Protein AF-A0A5B8U436-F1 (afdb_monomer)

Foldseek 3Di:
DPDDDDPLLVLLVVQLVCCQPPADPVLCVVQVHPHSVSSSVSSVPDDSVCSVVSVVVRVLVVQVVDPDHDPVCPVVVVD

Sequence (79 aa):
MAPRVQAEDLDAYVLGLVLARVATQEHRASLGIAGHEAAQEYAFSLHPRERLGVLRALAGELLAADPVPPRALAGVLTG

Radius of gyration: 14.35 Å; Cα contacts (8 Å, |Δi|>4): 54; chains: 1; bounding box: 31×24×47 Å

Organism: NCBI:txid496014

Mean predicted aligned error: 4.8 Å

Solvent-accessible surface area (backbone atoms only — not comparable to full-atom values): 4712 Å² total; per-residue (Å²): 131,82,82,82,82,48,74,64,55,52,53,20,51,52,47,7,53,44,50,49,71,67,49,51,73,68,59,28,53,78,72,69,32,86,43,58,66,46,19,35,54,51,33,61,72,45,56,76,82,50,49,61,54,53,54,49,52,52,50,51,54,52,50,72,69,40,94,76,57,60,75,92,51,58,68,70,82,75,112

Structure (mmCIF, N/CA/C/O backbone):
data_AF-A0A5B8U436-F1
#
_entry.id   AF-A0A5B8U436-F1
#
loop_
_atom_site.group_PDB
_atom_site.id
_atom_site.type_symbol
_atom_site.label_atom_id
_atom_site.label_alt_id
_atom_site.label_comp_id
_atom_site.label_asym_id
_atom_site.label_entity_id
_atom_site.label_seq_id
_atom_site.pdbx_PDB_ins_code
_atom_site.Cartn_x
_atom_site.Cartn_y
_atom_site.Cartn_z
_atom_site.occupancy
_atom_site.B_iso_or_equiv
_atom_site.auth_seq_id
_atom_site.auth_comp_id
_atom_site.auth_asym_id
_atom_site.auth_atom_id
_atom_site.pdbx_PDB_model_num
ATOM 1 N N . MET A 1 1 ? 11.456 -2.704 -31.612 1.00 45.62 1 MET A N 1
ATOM 2 C CA . MET A 1 1 ? 10.509 -3.580 -30.886 1.00 45.62 1 MET A CA 1
ATOM 3 C C . MET A 1 1 ? 10.266 -2.953 -29.528 1.00 45.62 1 MET A C 1
ATOM 5 O O . MET A 1 1 ? 11.248 -2.634 -28.873 1.00 45.62 1 MET A O 1
ATOM 9 N N . ALA A 1 2 ? 9.015 -2.706 -29.137 1.00 53.47 2 ALA A N 1
ATOM 10 C CA . ALA A 1 2 ? 8.728 -2.238 -27.781 1.00 53.47 2 ALA A CA 1
ATOM 11 C C . ALA A 1 2 ? 9.060 -3.359 -26.774 1.00 53.47 2 ALA A C 1
ATOM 13 O O . ALA A 1 2 ? 8.823 -4.529 -27.102 1.00 53.4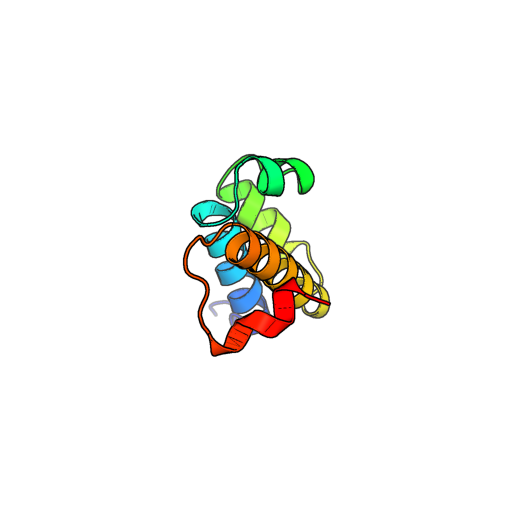7 2 ALA A O 1
ATOM 14 N N . PRO A 1 3 ? 9.624 -3.044 -25.594 1.00 62.12 3 PRO A N 1
ATOM 15 C CA . PRO A 1 3 ? 9.855 -4.049 -24.562 1.00 62.12 3 PRO A CA 1
ATOM 16 C C . PRO A 1 3 ? 8.519 -4.701 -24.185 1.00 62.12 3 PRO A C 1
ATOM 18 O O . PRO A 1 3 ? 7.510 -4.014 -24.017 1.00 62.12 3 PRO A O 1
ATOM 21 N N . ARG A 1 4 ? 8.487 -6.038 -24.099 1.00 71.19 4 ARG A N 1
ATOM 22 C CA . ARG A 1 4 ? 7.309 -6.736 -23.573 1.00 71.19 4 ARG A CA 1
ATOM 23 C C . ARG A 1 4 ? 7.262 -6.491 -22.072 1.00 71.19 4 ARG A C 1
ATOM 25 O O . ARG A 1 4 ? 8.136 -6.967 -21.360 1.00 71.19 4 ARG A O 1
ATOM 32 N N . VAL A 1 5 ? 6.242 -5.764 -21.632 1.00 76.56 5 VAL A N 1
ATOM 33 C CA . VAL A 1 5 ? 5.902 -5.628 -20.214 1.00 76.56 5 VAL A CA 1
ATOM 34 C C . VAL A 1 5 ? 5.607 -7.020 -19.659 1.00 76.56 5 VAL A C 1
ATOM 36 O O . VAL A 1 5 ? 4.800 -7.755 -20.239 1.00 76.56 5 VAL A O 1
ATOM 39 N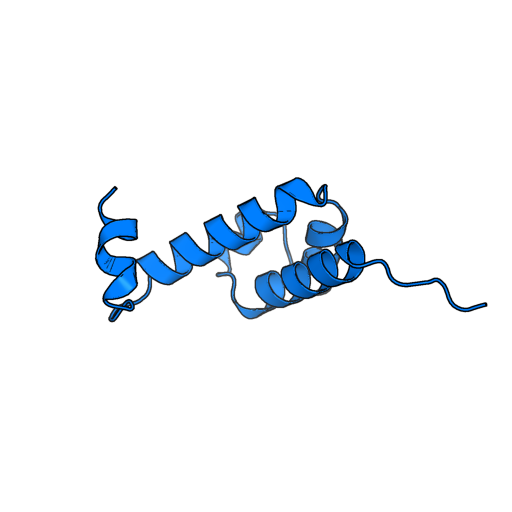 N . GLN A 1 6 ? 6.278 -7.399 -18.575 1.00 85.56 6 GLN A N 1
ATOM 40 C CA . GLN A 1 6 ? 6.025 -8.661 -17.885 1.00 85.56 6 GLN A CA 1
ATOM 41 C C . GLN A 1 6 ? 4.873 -8.482 -16.891 1.00 85.56 6 GLN A C 1
ATOM 43 O O . GLN A 1 6 ? 4.617 -7.376 -16.420 1.00 85.56 6 GLN A O 1
ATOM 48 N N . ALA A 1 7 ? 4.167 -9.566 -16.551 1.00 87.38 7 ALA A N 1
ATOM 49 C CA . ALA A 1 7 ? 3.090 -9.509 -15.553 1.00 87.38 7 ALA A CA 1
ATOM 50 C C . ALA A 1 7 ? 3.594 -8.935 -14.215 1.00 87.38 7 AL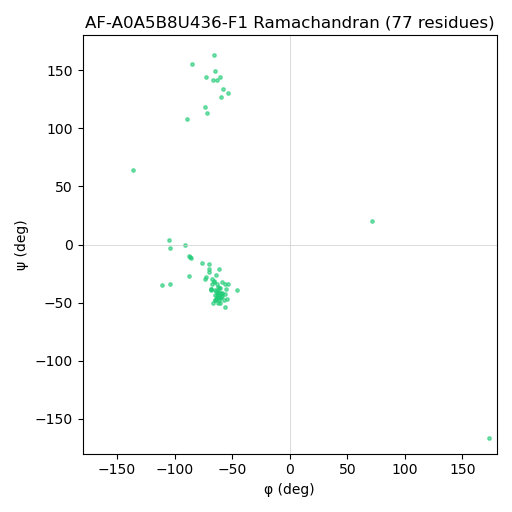A A C 1
ATOM 52 O O . ALA A 1 7 ? 2.941 -8.098 -13.603 1.00 87.38 7 ALA A O 1
ATOM 53 N N . GLU A 1 8 ? 4.819 -9.294 -13.840 1.00 89.75 8 GLU A N 1
ATOM 54 C CA . GLU A 1 8 ? 5.479 -8.796 -12.638 1.00 89.75 8 GLU A CA 1
ATOM 55 C C . GLU A 1 8 ? 5.707 -7.274 -12.684 1.00 89.75 8 GLU A C 1
ATOM 57 O O . GLU A 1 8 ? 5.607 -6.610 -11.655 1.00 89.75 8 GLU A O 1
ATOM 62 N N . ASP A 1 9 ? 5.964 -6.683 -13.852 1.00 92.50 9 ASP A N 1
ATOM 63 C CA . ASP A 1 9 ? 6.120 -5.227 -13.972 1.00 92.50 9 ASP A CA 1
ATOM 64 C C . ASP A 1 9 ? 4.791 -4.502 -13.704 1.00 92.50 9 ASP A C 1
ATOM 66 O O . ASP A 1 9 ? 4.770 -3.419 -13.117 1.00 92.50 9 ASP A O 1
ATOM 70 N N . LEU A 1 10 ? 3.665 -5.116 -14.089 1.00 94.38 10 LEU A N 1
ATOM 71 C CA . LEU A 1 10 ? 2.329 -4.596 -13.793 1.00 94.38 10 LEU A CA 1
ATOM 72 C C . LEU A 1 10 ? 2.019 -4.675 -12.294 1.00 94.38 10 LEU A C 1
ATOM 74 O O . LEU A 1 10 ? 1.455 -3.729 -11.745 1.00 94.38 10 LEU A O 1
ATOM 78 N N . ASP A 1 11 ? 2.432 -5.752 -11.622 1.00 95.12 11 ASP A N 1
ATOM 79 C CA . ASP A 1 11 ? 2.265 -5.893 -10.172 1.00 95.12 11 ASP A CA 1
ATOM 80 C C . ASP A 1 11 ? 3.038 -4.808 -9.412 1.00 95.12 11 ASP A C 1
ATOM 82 O O . ASP A 1 11 ? 2.504 -4.196 -8.484 1.00 95.12 11 ASP A O 1
ATOM 86 N N . ALA A 1 12 ? 4.283 -4.534 -9.824 1.00 96.50 12 ALA A N 1
ATOM 87 C CA . ALA A 1 12 ? 5.087 -3.447 -9.262 1.00 96.50 12 ALA A CA 1
ATOM 88 C C . ALA A 1 12 ? 4.419 -2.087 -9.491 1.00 96.50 12 ALA A C 1
ATOM 90 O O . ALA A 1 12 ? 4.246 -1.315 -8.548 1.00 96.50 12 ALA A O 1
ATOM 91 N N . TYR A 1 13 ? 3.976 -1.826 -10.722 1.00 96.31 13 TYR A N 1
ATOM 92 C CA . TYR A 1 13 ? 3.297 -0.585 -11.076 1.00 96.31 13 TYR A CA 1
ATOM 93 C C . TYR A 1 13 ? 2.048 -0.338 -10.219 1.00 96.31 13 TYR A C 1
ATOM 95 O O . TYR A 1 13 ? 1.865 0.755 -9.670 1.00 96.31 13 TYR A O 1
ATOM 103 N N . VAL A 1 14 ? 1.195 -1.358 -10.072 1.00 96.88 14 VAL A N 1
ATOM 104 C CA . VAL A 1 14 ? -0.027 -1.275 -9.263 1.00 96.88 14 VAL A CA 1
ATOM 105 C C . VAL A 1 14 ? 0.309 -1.079 -7.789 1.00 96.88 14 VAL A C 1
ATOM 107 O O . VAL A 1 14 ? -0.296 -0.220 -7.148 1.00 96.88 14 VAL A O 1
ATOM 110 N N . LEU A 1 15 ? 1.290 -1.807 -7.249 1.00 97.56 15 LEU A N 1
ATOM 111 C CA . LEU A 1 15 ? 1.722 -1.621 -5.864 1.00 97.56 15 LEU A CA 1
ATOM 112 C C . LEU A 1 15 ? 2.219 -0.189 -5.621 1.00 97.56 15 LEU A C 1
ATOM 114 O O . LEU A 1 15 ? 1.794 0.441 -4.653 1.00 97.56 15 LEU A O 1
ATOM 118 N N . GLY A 1 16 ? 3.043 0.359 -6.517 1.00 97.81 16 GLY A N 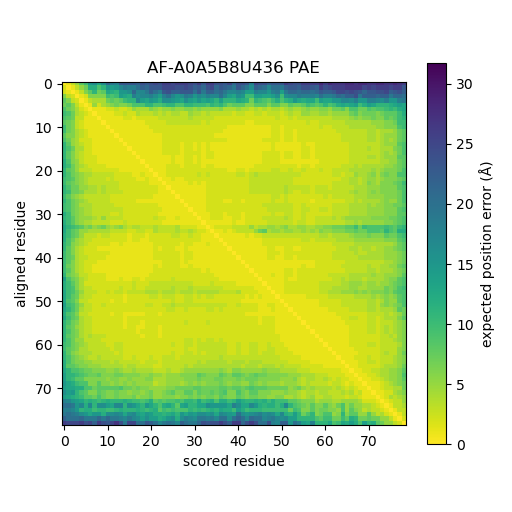1
ATOM 119 C CA . GLY A 1 16 ? 3.518 1.740 -6.430 1.00 97.81 16 GLY A CA 1
ATOM 120 C C . GLY A 1 16 ? 2.371 2.758 -6.453 1.00 97.81 16 GLY A C 1
ATOM 121 O O . GLY A 1 16 ? 2.346 3.688 -5.644 1.00 97.81 16 GLY A O 1
ATOM 122 N N . LEU A 1 17 ? 1.361 2.552 -7.311 1.00 97.69 17 LEU A N 1
ATOM 123 C CA . LEU A 1 17 ? 0.156 3.390 -7.340 1.00 97.69 17 LEU A CA 1
ATOM 124 C C . LEU A 1 17 ? -0.623 3.333 -6.021 1.00 97.69 17 LEU A C 1
ATOM 126 O O . LEU A 1 17 ? -1.075 4.369 -5.529 1.00 97.69 17 LEU A O 1
ATOM 130 N N . VAL A 1 18 ? -0.803 2.132 -5.472 1.00 97.00 18 VAL A N 1
ATOM 131 C CA . VAL A 1 18 ? -1.533 1.912 -4.220 1.00 97.00 18 VAL A CA 1
ATOM 132 C C . VAL A 1 18 ? -0.791 2.561 -3.053 1.00 97.00 18 VAL A C 1
ATOM 134 O O . VAL A 1 18 ? -1.399 3.327 -2.309 1.00 97.00 18 VAL A O 1
ATOM 137 N N . LEU A 1 19 ? 0.522 2.352 -2.929 1.00 97.38 19 LEU A N 1
ATOM 138 C CA . LEU A 1 19 ? 1.341 2.975 -1.884 1.00 97.38 19 LEU A CA 1
ATOM 139 C C . LEU A 1 19 ? 1.302 4.505 -1.967 1.00 97.38 19 LEU A C 1
ATOM 141 O O . LEU A 1 19 ? 1.141 5.182 -0.954 1.00 97.38 19 LEU A O 1
ATOM 145 N N . ALA A 1 20 ? 1.381 5.071 -3.172 1.00 96.31 20 ALA A N 1
ATOM 146 C CA . ALA A 1 20 ? 1.337 6.518 -3.347 1.00 96.31 20 ALA A CA 1
ATOM 147 C C . ALA A 1 20 ? -0.012 7.143 -2.948 1.00 96.31 20 ALA A C 1
ATOM 149 O O . ALA A 1 20 ? -0.043 8.294 -2.518 1.00 96.31 20 ALA A O 1
ATOM 150 N N . ARG A 1 21 ? -1.126 6.419 -3.128 1.00 95.44 21 ARG A N 1
ATOM 151 C CA . ARG A 1 21 ? -2.486 6.974 -2.995 1.00 95.44 21 ARG A CA 1
ATOM 152 C C . ARG A 1 21 ? -3.205 6.588 -1.711 1.00 95.44 21 ARG A C 1
ATOM 154 O O . ARG A 1 21 ? -4.018 7.367 -1.230 1.00 95.44 21 ARG A O 1
ATOM 161 N N . VAL A 1 22 ? -2.959 5.382 -1.216 1.00 95.00 22 VAL A N 1
ATOM 162 C CA . VAL A 1 22 ? -3.773 4.753 -0.170 1.00 95.00 22 VAL A CA 1
ATOM 163 C C . VAL A 1 22 ? -3.006 4.641 1.140 1.00 95.00 22 VAL A C 1
ATOM 165 O O . VAL A 1 22 ? -3.606 4.789 2.200 1.00 95.00 22 VAL A O 1
ATOM 168 N N . ALA A 1 23 ? -1.689 4.415 1.088 1.00 94.38 23 ALA A N 1
ATOM 169 C CA . ALA A 1 23 ? -0.900 4.322 2.309 1.00 94.38 23 ALA A CA 1
ATOM 170 C C . ALA A 1 23 ? -0.967 5.623 3.116 1.00 94.38 23 ALA A C 1
ATOM 172 O O . ALA A 1 23 ? -1.000 6.727 2.562 1.00 94.38 23 ALA A O 1
ATOM 173 N N . THR A 1 24 ? -0.971 5.495 4.439 1.00 91.50 24 THR A N 1
ATOM 174 C CA . THR A 1 24 ? -0.869 6.649 5.333 1.00 91.50 24 THR A CA 1
ATOM 175 C C . THR A 1 24 ? 0.504 7.307 5.178 1.00 91.50 24 THR A C 1
ATOM 177 O O . THR A 1 24 ? 1.450 6.723 4.643 1.00 91.50 24 THR A O 1
ATOM 180 N N . GLN A 1 25 ? 0.638 8.550 5.644 1.00 91.81 25 GLN A N 1
ATOM 181 C CA . GLN A 1 25 ? 1.942 9.215 5.646 1.00 91.81 25 GLN A CA 1
ATOM 182 C C . GLN A 1 25 ? 2.964 8.464 6.514 1.00 91.81 25 GLN A C 1
ATOM 184 O O . GLN A 1 25 ? 4.126 8.376 6.128 1.00 91.81 25 GLN A O 1
ATOM 189 N N . GLU A 1 26 ? 2.530 7.901 7.641 1.00 90.81 26 GLU A N 1
ATOM 190 C CA . GLU A 1 26 ? 3.377 7.123 8.548 1.00 90.81 26 GLU A CA 1
ATOM 191 C C . GLU A 1 26 ? 3.891 5.836 7.890 1.00 90.81 26 GLU A C 1
ATOM 193 O O . GLU A 1 26 ? 5.097 5.597 7.887 1.00 90.81 26 GLU A O 1
ATOM 198 N N . HIS A 1 27 ? 3.012 5.064 7.241 1.00 92.94 27 HIS A N 1
ATOM 199 C CA . HIS A 1 27 ? 3.414 3.854 6.517 1.00 92.94 27 HIS A CA 1
ATOM 200 C C . HIS A 1 27 ? 4.373 4.171 5.365 1.00 92.94 27 HIS A C 1
ATOM 202 O O . HIS A 1 27 ? 5.371 3.490 5.158 1.00 92.94 27 HIS A O 1
ATOM 208 N N . ARG A 1 28 ? 4.123 5.252 4.614 1.00 94.56 28 ARG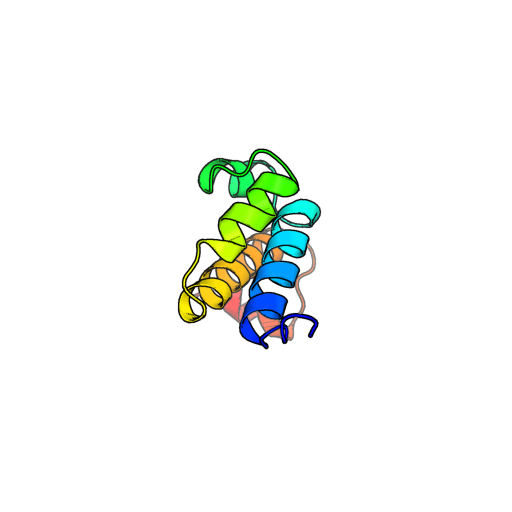 A N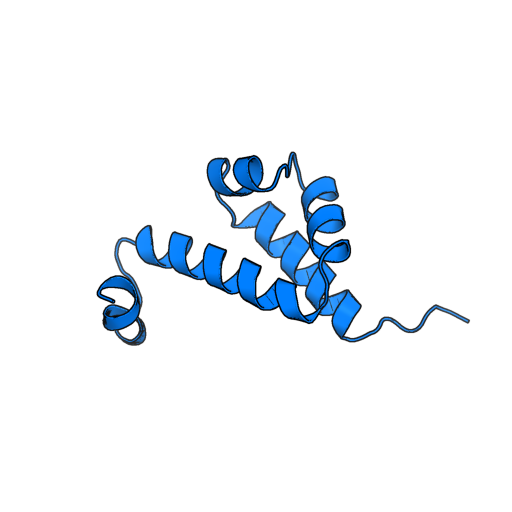 1
ATOM 209 C CA . ARG A 1 28 ? 5.076 5.684 3.582 1.00 94.56 28 ARG A CA 1
ATOM 210 C C . ARG A 1 28 ? 6.429 6.063 4.183 1.00 94.56 28 ARG A C 1
ATOM 212 O O . ARG A 1 28 ? 7.455 5.702 3.615 1.00 94.56 28 ARG A O 1
ATOM 219 N N . ALA A 1 29 ? 6.445 6.751 5.323 1.00 94.00 29 ALA A N 1
ATOM 220 C CA . ALA A 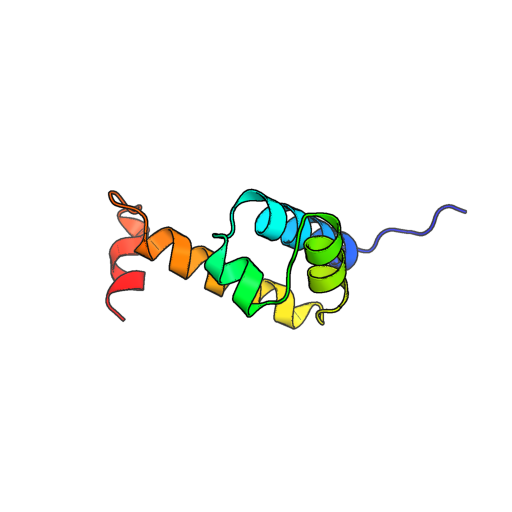1 29 ? 7.682 7.146 5.987 1.00 94.00 29 ALA A CA 1
ATOM 221 C C . ALA A 1 29 ? 8.493 5.939 6.490 1.00 94.00 29 ALA A C 1
ATOM 223 O O . ALA A 1 29 ? 9.711 5.936 6.325 1.00 94.00 29 ALA A O 1
ATOM 224 N N . SER A 1 30 ? 7.844 4.899 7.031 1.00 93.56 30 SER A N 1
ATOM 225 C CA . SER A 1 30 ? 8.533 3.674 7.475 1.00 93.56 30 SER A CA 1
ATOM 226 C C . SER A 1 30 ? 9.192 2.907 6.320 1.00 93.56 30 SER A C 1
ATOM 228 O O . SER A 1 30 ? 10.208 2.243 6.521 1.00 93.56 30 SER A O 1
ATOM 230 N N . LEU A 1 31 ? 8.661 3.059 5.103 1.00 93.69 31 LEU A N 1
ATOM 231 C CA . LEU A 1 31 ? 9.217 2.509 3.865 1.00 93.69 31 LEU A CA 1
ATOM 232 C C . LEU A 1 31 ? 10.188 3.460 3.139 1.00 93.69 31 LEU A C 1
ATOM 234 O O . LEU A 1 31 ? 10.701 3.111 2.079 1.00 93.69 31 LEU A O 1
ATOM 238 N N . GLY A 1 32 ? 10.432 4.666 3.666 1.00 95.25 32 GLY A N 1
ATOM 239 C CA . GLY A 1 32 ? 11.278 5.675 3.016 1.00 95.25 32 GLY A CA 1
ATOM 240 C C . GLY A 1 32 ? 10.662 6.317 1.763 1.00 95.25 32 GLY A C 1
ATOM 241 O O . GLY A 1 32 ? 11.378 6.878 0.937 1.00 95.25 32 GLY A O 1
ATOM 242 N N . ILE A 1 33 ? 9.339 6.254 1.599 1.00 97.00 33 ILE A N 1
ATOM 243 C CA . ILE A 1 33 ? 8.617 6.749 0.422 1.00 97.00 33 ILE A CA 1
ATOM 244 C C . ILE A 1 33 ? 8.227 8.221 0.618 1.00 97.00 33 ILE A C 1
ATOM 246 O O . ILE A 1 33 ? 7.295 8.551 1.353 1.00 97.00 33 ILE A O 1
ATOM 250 N N . ALA A 1 34 ? 8.899 9.118 -0.103 1.00 92.38 34 ALA A N 1
ATOM 251 C CA . ALA A 1 34 ? 8.659 10.564 -0.024 1.00 92.38 34 ALA A CA 1
ATOM 252 C C . ALA A 1 34 ? 7.548 11.083 -0.962 1.00 92.38 34 ALA A C 1
ATOM 254 O O . ALA A 1 34 ? 7.138 12.238 -0.863 1.00 92.38 34 ALA A O 1
ATOM 255 N N . GLY A 1 35 ? 7.047 10.257 -1.883 1.00 90.12 35 GLY A N 1
ATOM 256 C CA . GLY A 1 35 ? 6.083 10.689 -2.891 1.00 90.12 35 GLY A CA 1
ATOM 257 C C . GLY A 1 35 ? 5.793 9.613 -3.929 1.00 90.12 35 GLY A C 1
ATOM 258 O O . GLY A 1 35 ? 6.132 8.447 -3.743 1.00 90.12 35 GLY A O 1
ATOM 259 N N . HIS A 1 36 ? 5.151 10.011 -5.027 1.00 93.75 36 HIS A N 1
ATOM 260 C CA . HIS A 1 36 ? 4.702 9.077 -6.060 1.00 93.75 36 HIS A CA 1
ATOM 261 C C . HIS A 1 36 ? 5.852 8.332 -6.746 1.00 93.75 36 HIS A C 1
ATOM 263 O O . HIS A 1 36 ? 5.785 7.118 -6.903 1.00 93.75 36 HIS A O 1
ATOM 269 N N . GLU A 1 37 ? 6.902 9.054 -7.135 1.00 96.69 37 GLU A N 1
ATOM 270 C CA . GLU A 1 37 ? 8.077 8.481 -7.800 1.00 96.69 37 GLU A CA 1
ATOM 271 C C . GLU A 1 37 ? 8.795 7.482 -6.888 1.00 96.69 37 GLU A C 1
ATOM 273 O O . GLU A 1 37 ? 8.940 6.319 -7.252 1.00 96.69 37 GLU A O 1
ATOM 278 N N . ALA A 1 38 ? 9.082 7.877 -5.644 1.00 97.50 38 ALA A N 1
ATOM 279 C CA . ALA A 1 38 ? 9.677 6.993 -4.641 1.00 97.50 38 ALA A CA 1
ATOM 280 C C . ALA A 1 38 ? 8.824 5.739 -4.357 1.00 97.50 38 ALA A C 1
ATOM 282 O O . ALA A 1 38 ? 9.364 4.675 -4.071 1.00 97.50 38 ALA A O 1
ATOM 283 N N . ALA A 1 39 ? 7.491 5.830 -4.449 1.00 97.69 39 ALA A N 1
ATOM 284 C CA . ALA A 1 39 ? 6.614 4.671 -4.277 1.00 97.69 39 ALA A CA 1
ATOM 285 C C . ALA A 1 39 ? 6.756 3.671 -5.434 1.00 97.69 39 ALA A C 1
ATOM 287 O O . ALA A 1 39 ? 6.722 2.460 -5.210 1.00 97.69 39 ALA A O 1
ATOM 288 N N . GLN A 1 40 ? 6.920 4.175 -6.662 1.00 97.94 40 GLN A N 1
ATOM 289 C CA . GLN A 1 40 ? 7.192 3.340 -7.829 1.00 97.94 40 GLN A CA 1
ATOM 290 C C . GLN A 1 40 ? 8.572 2.695 -7.711 1.00 97.94 40 GLN A C 1
ATOM 292 O O . GLN A 1 40 ? 8.677 1.476 -7.806 1.00 97.94 40 GLN A O 1
ATOM 297 N N . GLU A 1 41 ? 9.610 3.478 -7.419 1.00 97.94 41 GLU A N 1
ATOM 298 C CA . GLU A 1 41 ? 10.970 2.962 -7.220 1.00 97.94 41 GLU A CA 1
ATOM 299 C C . GLU A 1 41 ? 11.009 1.866 -6.152 1.00 97.94 41 GLU A C 1
ATOM 301 O O . GLU A 1 41 ? 11.542 0.782 -6.396 1.00 97.94 41 GLU A O 1
ATOM 306 N N . TYR A 1 42 ? 10.362 2.105 -5.009 1.00 97.81 42 TYR A N 1
ATOM 307 C CA . TYR A 1 42 ? 10.214 1.112 -3.952 1.00 97.81 42 TYR A CA 1
ATOM 308 C C . TYR A 1 42 ? 9.561 -0.174 -4.477 1.00 97.81 42 TYR A C 1
ATOM 310 O O . TYR A 1 42 ? 10.140 -1.252 -4.353 1.00 97.81 42 TYR A O 1
ATOM 318 N N . ALA A 1 43 ? 8.397 -0.088 -5.125 1.00 97.50 43 ALA A N 1
ATOM 319 C CA . ALA A 1 43 ? 7.683 -1.267 -5.615 1.00 97.50 43 ALA A CA 1
ATOM 320 C C . ALA A 1 43 ? 8.469 -2.067 -6.674 1.00 97.50 43 ALA A C 1
ATOM 322 O O . ALA A 1 43 ? 8.422 -3.302 -6.675 1.00 97.50 43 ALA A O 1
ATOM 323 N N . PHE A 1 44 ? 9.217 -1.380 -7.544 1.00 97.00 44 PHE A N 1
ATOM 324 C CA . PHE A 1 44 ? 10.084 -2.005 -8.546 1.00 97.00 44 PHE A CA 1
ATOM 325 C C . PHE A 1 44 ? 11.354 -2.615 -7.940 1.00 97.00 44 PHE A C 1
ATOM 327 O O . PHE A 1 44 ? 11.838 -3.619 -8.459 1.00 97.00 44 PHE A O 1
ATOM 334 N N . SER A 1 45 ? 11.860 -2.068 -6.830 1.00 97.00 45 SER A N 1
ATOM 335 C CA . SER A 1 45 ? 13.022 -2.617 -6.115 1.00 97.00 45 SER A CA 1
ATOM 336 C C . SER A 1 45 ? 12.740 -3.945 -5.403 1.00 97.00 45 SER A C 1
ATOM 338 O O . SER A 1 45 ? 13.663 -4.722 -5.163 1.00 97.00 45 SER A O 1
ATOM 340 N N . LEU A 1 46 ? 11.472 -4.223 -5.082 1.00 96.75 46 LEU A N 1
ATOM 341 C CA . LEU A 1 46 ? 11.066 -5.457 -4.415 1.00 96.75 46 LEU A CA 1
ATOM 342 C C . LEU A 1 46 ? 11.140 -6.656 -5.358 1.00 96.75 46 LEU A C 1
ATOM 344 O O . LEU A 1 46 ? 10.728 -6.583 -6.525 1.00 96.75 46 LEU A O 1
ATOM 348 N N . HIS A 1 47 ? 11.522 -7.809 -4.808 1.00 95.94 47 HIS A N 1
ATOM 349 C CA . HIS A 1 47 ? 11.355 -9.069 -5.514 1.00 95.94 47 HIS A CA 1
ATOM 350 C C . HIS A 1 47 ? 9.853 -9.324 -5.749 1.00 95.94 47 HIS A C 1
ATOM 352 O O . HIS A 1 47 ? 9.050 -9.104 -4.837 1.00 95.94 47 HIS A O 1
ATOM 358 N N . PRO A 1 48 ? 9.437 -9.878 -6.907 1.00 93.62 48 PRO A N 1
ATOM 359 C CA . PRO A 1 48 ? 8.028 -10.174 -7.193 1.00 93.62 48 PRO A CA 1
ATOM 360 C C . PRO A 1 48 ? 7.250 -10.866 -6.057 1.00 93.62 48 PRO A C 1
ATOM 362 O O . PRO A 1 48 ? 6.112 -10.506 -5.766 1.00 93.62 48 PRO A O 1
ATOM 365 N N . ARG A 1 49 ? 7.886 -11.803 -5.340 1.00 92.81 49 ARG A N 1
ATOM 366 C CA . ARG A 1 49 ? 7.289 -12.542 -4.216 1.00 92.81 49 ARG A CA 1
ATOM 367 C C . ARG A 1 49 ? 7.046 -11.705 -2.952 1.00 92.81 49 ARG A C 1
ATOM 369 O O . ARG A 1 49 ? 6.234 -12.093 -2.121 1.00 92.81 49 ARG A O 1
ATOM 376 N N . GLU A 1 50 ? 7.744 -10.585 -2.792 1.00 94.69 50 GLU A N 1
ATOM 377 C CA . GLU A 1 50 ? 7.674 -9.719 -1.604 1.00 94.69 50 GLU A CA 1
ATOM 378 C C . GLU A 1 50 ? 6.550 -8.684 -1.721 1.00 94.69 50 GLU A C 1
ATOM 380 O O . GLU A 1 50 ? 5.957 -8.283 -0.720 1.00 94.69 50 GLU A O 1
ATOM 385 N N . ARG A 1 51 ? 6.190 -8.310 -2.954 1.00 95.31 51 ARG A N 1
ATOM 386 C CA . ARG A 1 51 ? 5.179 -7.286 -3.265 1.00 95.31 51 ARG A CA 1
ATOM 387 C C . ARG A 1 51 ? 3.822 -7.587 -2.641 1.00 95.31 51 ARG A C 1
ATOM 389 O O . ARG A 1 51 ? 3.187 -6.706 -2.064 1.00 95.31 51 ARG A O 1
ATOM 396 N N . LEU A 1 52 ? 3.398 -8.849 -2.699 1.00 92.69 52 LEU A N 1
ATOM 397 C CA . LEU A 1 52 ? 2.136 -9.277 -2.099 1.00 92.69 52 LEU A CA 1
ATOM 398 C C . LEU A 1 52 ? 2.155 -9.167 -0.567 1.00 92.69 52 LEU A C 1
ATOM 400 O O . LEU A 1 52 ? 1.119 -8.901 0.037 1.00 92.69 52 LEU A O 1
ATOM 404 N N . GLY A 1 53 ? 3.319 -9.354 0.061 1.00 93.56 53 GLY A N 1
ATOM 405 C CA . GLY A 1 53 ? 3.498 -9.153 1.499 1.00 93.56 53 GLY A CA 1
ATOM 406 C C . GLY A 1 53 ? 3.278 -7.696 1.896 1.00 93.56 53 GLY A C 1
ATOM 407 O O . GLY A 1 53 ? 2.492 -7.430 2.801 1.00 93.56 53 GLY A O 1
ATOM 408 N N . VAL A 1 54 ? 3.882 -6.761 1.158 1.00 94.94 54 VAL A N 1
ATOM 409 C CA . VAL A 1 54 ? 3.687 -5.317 1.378 1.00 94.94 54 VAL A CA 1
ATOM 410 C C . VAL A 1 54 ? 2.225 -4.919 1.189 1.00 94.94 54 VAL A C 1
ATOM 412 O O . VAL A 1 54 ? 1.655 -4.245 2.043 1.00 94.94 54 VAL A O 1
ATOM 415 N N . LEU A 1 55 ? 1.581 -5.387 0.114 1.00 94.44 55 LEU A N 1
ATOM 416 C CA . LEU A 1 55 ? 0.165 -5.102 -0.127 1.00 94.44 55 LEU A CA 1
ATOM 417 C C . LEU A 1 55 ? -0.727 -5.607 1.018 1.00 94.44 55 LEU A C 1
ATOM 419 O O . LEU A 1 55 ? -1.656 -4.915 1.426 1.00 94.44 55 LEU A O 1
ATOM 423 N N . ARG A 1 56 ? -0.450 -6.807 1.542 1.00 93.44 56 ARG A N 1
ATOM 424 C CA . ARG A 1 56 ? -1.200 -7.391 2.663 1.00 93.44 56 ARG A CA 1
ATOM 425 C C . ARG A 1 56 ? -0.970 -6.644 3.971 1.00 93.44 56 ARG A C 1
ATOM 427 O O . ARG A 1 56 ? -1.929 -6.471 4.713 1.00 93.44 56 ARG A O 1
ATOM 434 N N . ALA A 1 57 ? 0.255 -6.190 4.233 1.00 92.38 57 ALA A N 1
ATOM 435 C CA . ALA A 1 57 ? 0.558 -5.362 5.397 1.00 92.38 57 ALA A CA 1
ATOM 436 C C . ALA A 1 57 ? -0.248 -4.057 5.355 1.00 92.38 57 ALA A C 1
ATOM 438 O O . ALA A 1 57 ? -0.996 -3.767 6.286 1.00 92.38 57 ALA A O 1
ATOM 439 N N . LEU A 1 58 ? -0.209 -3.351 4.220 1.00 94.69 58 LEU A N 1
ATOM 440 C CA . LEU A 1 58 ? -1.011 -2.148 4.022 1.00 94.69 58 LEU A CA 1
ATOM 441 C C . LEU A 1 58 ? -2.516 -2.431 4.158 1.00 94.69 58 LEU A C 1
ATOM 443 O O . LEU A 1 58 ? -3.230 -1.681 4.815 1.00 94.69 58 LEU A O 1
ATOM 447 N N . ALA A 1 59 ? -3.016 -3.514 3.558 1.00 92.69 59 ALA A N 1
ATOM 448 C CA . ALA A 1 59 ? -4.423 -3.889 3.675 1.00 92.69 59 ALA A CA 1
ATOM 449 C C . ALA A 1 59 ? -4.834 -4.163 5.132 1.00 92.69 59 ALA A C 1
ATOM 451 O O . ALA A 1 59 ? -5.937 -3.791 5.522 1.00 92.69 59 ALA A O 1
ATOM 452 N N . GLY A 1 60 ? -3.958 -4.776 5.932 1.00 91.62 60 GLY A N 1
ATOM 453 C CA . GLY A 1 60 ? -4.179 -4.992 7.362 1.00 91.62 60 GLY A CA 1
ATOM 454 C C . GLY A 1 60 ? -4.280 -3.682 8.140 1.00 91.62 60 GLY A C 1
ATOM 455 O O . GLY A 1 60 ? -5.201 -3.517 8.934 1.00 91.62 60 GLY A O 1
ATOM 456 N N . GLU A 1 61 ? -3.398 -2.722 7.862 1.00 91.00 61 GLU A N 1
ATOM 457 C CA . GLU A 1 61 ? -3.454 -1.389 8.475 1.00 91.00 61 GLU A CA 1
ATOM 458 C C . GLU A 1 61 ? -4.740 -0.640 8.113 1.00 91.00 61 GLU A C 1
ATOM 460 O O . GLU A 1 61 ? -5.402 -0.079 8.985 1.00 91.00 61 GLU A O 1
ATOM 465 N N . LEU A 1 62 ? -5.133 -0.670 6.836 1.00 91.69 62 LEU A N 1
ATOM 466 C CA . LEU A 1 62 ? -6.378 -0.052 6.374 1.00 91.69 62 LEU A CA 1
ATOM 467 C C . LEU A 1 62 ? -7.599 -0.704 7.018 1.00 91.69 62 LEU A C 1
ATOM 469 O O . LEU A 1 62 ? -8.516 -0.002 7.431 1.00 91.69 62 LEU A O 1
ATOM 473 N N . LEU A 1 63 ? -7.599 -2.034 7.128 1.00 91.94 63 LEU A N 1
ATOM 474 C CA . LEU A 1 63 ? -8.671 -2.776 7.780 1.00 91.94 63 LEU A CA 1
ATOM 475 C C . LEU A 1 63 ? -8.763 -2.435 9.272 1.00 91.94 63 LEU A C 1
ATOM 477 O O . LEU A 1 63 ? -9.8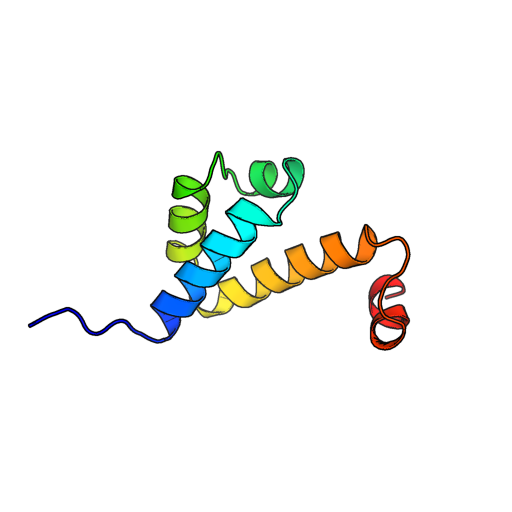64 -2.291 9.789 1.00 91.94 63 LEU A O 1
ATOM 481 N N . ALA A 1 64 ? -7.627 -2.289 9.958 1.00 88.94 64 ALA A N 1
ATOM 482 C CA . ALA A 1 64 ? -7.585 -1.921 11.372 1.00 88.94 64 ALA A CA 1
ATOM 483 C C . ALA A 1 64 ? -8.063 -0.481 11.622 1.00 88.94 64 ALA A C 1
ATOM 485 O O . ALA A 1 64 ? -8.612 -0.190 12.684 1.00 88.94 64 ALA A O 1
ATOM 486 N N . ALA A 1 65 ? -7.867 0.413 10.650 1.00 88.88 65 ALA A N 1
ATOM 487 C CA . ALA A 1 65 ? -8.330 1.796 10.703 1.00 88.88 65 ALA A CA 1
ATOM 48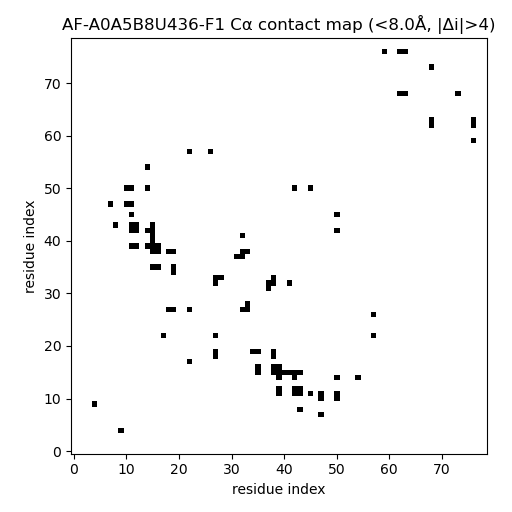8 C C . ALA A 1 65 ? -9.784 1.985 10.224 1.00 88.88 65 ALA A C 1
ATOM 490 O O . ALA A 1 65 ? -10.346 3.066 10.412 1.00 88.88 65 ALA A O 1
ATOM 491 N N . ASP A 1 66 ? -10.395 0.974 9.597 1.00 90.81 66 ASP A N 1
ATOM 492 C CA . ASP A 1 66 ? -11.767 1.042 9.096 1.00 90.81 66 ASP A CA 1
ATOM 493 C C . ASP A 1 66 ? -12.765 0.980 10.270 1.00 90.81 66 ASP A C 1
ATOM 495 O O . ASP A 1 66 ? -12.805 -0.020 10.989 1.00 90.81 66 ASP A O 1
ATOM 499 N N . PRO A 1 67 ? -13.599 2.016 10.493 1.00 87.94 67 PRO A N 1
ATOM 500 C CA . PRO A 1 67 ? -14.603 1.997 11.554 1.00 87.94 67 PRO A CA 1
ATOM 501 C C . PRO A 1 67 ? -15.755 1.016 11.282 1.00 87.94 67 PRO A C 1
ATOM 503 O O . PRO A 1 67 ? -16.512 0.695 12.201 1.00 87.94 67 PRO A O 1
ATOM 506 N N . VAL A 1 68 ? -15.931 0.563 10.036 1.00 92.25 68 VAL A N 1
ATOM 507 C CA . VAL A 1 68 ? -16.994 -0.363 9.624 1.00 92.25 68 VAL A CA 1
ATOM 508 C C . VAL A 1 68 ? -16.409 -1.438 8.695 1.00 92.25 68 VAL A C 1
ATOM 510 O O . VAL A 1 68 ? -16.809 -1.538 7.530 1.00 92.25 68 VAL A O 1
ATOM 513 N N . PRO A 1 69 ? -15.487 -2.284 9.195 1.00 88.38 69 PRO A N 1
ATOM 514 C CA . PRO A 1 69 ? -14.810 -3.253 8.353 1.00 88.38 69 PRO A CA 1
ATOM 515 C C . PRO A 1 69 ? -15.813 -4.282 7.805 1.00 88.38 69 PRO A C 1
ATOM 517 O O . PRO A 1 69 ? -16.798 -4.629 8.477 1.00 88.38 69 PRO A O 1
ATOM 520 N N . PRO A 1 70 ? -15.583 -4.831 6.597 1.00 90.50 70 PRO A N 1
ATOM 521 C CA . PRO A 1 70 ? -16.442 -5.866 6.041 1.00 90.50 70 PRO A CA 1
ATOM 522 C C . PRO A 1 70 ? -16.591 -7.041 7.012 1.00 90.50 70 PRO A C 1
ATOM 524 O O . PRO A 1 70 ? -15.599 -7.604 7.468 1.00 90.50 70 PRO A O 1
ATOM 527 N N . ARG A 1 71 ? -17.831 -7.476 7.284 1.00 88.06 71 ARG A N 1
ATOM 528 C CA . ARG A 1 71 ? -18.110 -8.566 8.247 1.00 88.06 71 ARG A CA 1
ATOM 529 C C . ARG A 1 71 ? -17.319 -9.846 7.964 1.00 88.06 71 ARG A C 1
ATOM 531 O O . ARG A 1 71 ? -16.929 -10.537 8.897 1.00 88.06 71 ARG A O 1
ATOM 538 N N . ALA A 1 72 ? -17.063 -10.141 6.689 1.00 90.56 72 ALA A N 1
ATOM 539 C CA . ALA A 1 72 ? -16.269 -11.294 6.265 1.00 90.56 72 ALA A CA 1
ATOM 540 C C . ALA A 1 72 ? -14.812 -11.262 6.772 1.00 90.56 72 ALA A C 1
ATOM 542 O O . ALA A 1 72 ? -14.171 -12.305 6.836 1.00 90.56 72 ALA A O 1
ATOM 543 N N . LEU A 1 73 ? -14.298 -10.086 7.140 1.00 86.75 73 LEU A N 1
ATOM 544 C CA . LEU A 1 73 ? -12.931 -9.868 7.612 1.00 86.75 73 LEU A CA 1
ATOM 545 C C . LEU A 1 73 ? -12.845 -9.643 9.129 1.00 86.75 73 LEU A C 1
ATOM 547 O O . LEU A 1 73 ? -11.753 -9.419 9.639 1.00 86.75 73 LEU A O 1
ATOM 551 N N . ALA A 1 74 ? -13.956 -9.746 9.869 1.00 77.19 74 ALA A N 1
ATOM 552 C CA . ALA A 1 74 ? -13.982 -9.476 11.309 1.00 77.19 74 ALA A CA 1
ATOM 553 C C . ALA A 1 74 ? -12.981 -10.332 12.112 1.00 77.19 74 ALA A C 1
ATOM 555 O O . ALA A 1 74 ? -12.404 -9.851 13.080 1.00 77.19 74 ALA A O 1
ATOM 556 N N . GLY A 1 75 ? -12.734 -11.577 11.686 1.00 75.44 75 GLY A N 1
ATOM 557 C CA . GLY A 1 75 ? -11.777 -12.476 12.341 1.00 75.44 75 GLY A CA 1
ATOM 558 C C . GLY A 1 75 ? -10.301 -12.164 12.062 1.00 75.44 75 GLY A C 1
ATOM 559 O O . GLY A 1 75 ? -9.439 -12.655 12.782 1.00 75.44 75 GLY A O 1
ATOM 560 N N . VAL A 1 76 ? -9.998 -11.353 11.041 1.00 78.19 76 VAL A N 1
ATOM 561 C CA . VAL A 1 76 ? -8.617 -10.994 10.666 1.00 78.19 76 VAL A CA 1
ATOM 562 C C . VAL A 1 76 ? -7.997 -10.020 11.672 1.00 78.19 76 VAL A C 1
ATOM 564 O O . VAL A 1 76 ? -6.791 -10.037 11.859 1.00 78.19 76 VAL A O 1
ATOM 567 N N . LEU A 1 77 ? -8.812 -9.201 12.344 1.00 66.62 77 LEU A N 1
ATOM 568 C CA . LEU A 1 77 ? -8.349 -8.221 13.335 1.00 66.62 77 LEU A CA 1
ATOM 569 C C . LEU A 1 77 ? -8.202 -8.798 14.755 1.00 66.62 77 LEU A C 1
ATOM 571 O O . LEU A 1 77 ? -7.684 -8.123 15.639 1.00 66.62 77 LEU A O 1
ATOM 575 N N . THR A 1 78 ? -8.704 -10.012 14.995 1.00 64.19 78 THR A N 1
ATOM 576 C CA . THR A 1 78 ? -8.745 -10.645 16.327 1.00 64.19 78 THR A CA 1
ATOM 577 C C . THR A 1 78 ? -7.685 -11.730 16.538 1.00 64.19 78 THR A C 1
ATOM 579 O O . THR A 1 78 ? -7.648 -12.318 17.618 1.00 64.19 78 THR A O 1
ATOM 582 N N . GLY A 1 79 ? -6.889 -12.042 15.510 1.00 53.91 79 GLY A N 1
ATOM 583 C CA . GLY A 1 79 ? -5.793 -13.019 15.548 1.00 53.91 79 GLY A CA 1
ATOM 584 C C . GLY A 1 79 ? -4.439 -12.339 15.459 1.00 53.91 79 GLY A C 1
ATOM 585 O O . GLY A 1 79 ? -3.492 -12.892 16.056 1.00 53.91 79 GLY A O 1
#

pLDDT: mean 89.79, std 10.81, range [45.62, 97.94]

Secondary structure (DSSP, 8-state):
------HHHHHHHHHHHHHHHTS-HHHHHHTT--SHHHHHHHHHHS-HHHHHHHHHHHHHHHHHH-SS--GGGGGGS--